Protein AF-I0KZH2-F1 (afdb_monomer)

Nearest PDB structures (foldseek):
  3v4p-assembly2_C  TM=6.572E-01  e=8.250E-03  Homo sapiens
  7usl-assembly1_A  TM=5.899E-01  e=1.025E-02  Homo sapiens
  3v4v-assembly1_A  TM=6.086E-01  e=1.205E-02  Homo sapiens
  3v4v-assembly2_C  TM=5.939E-01  e=1.497E-02  Homo sapiens
  7usm-assembly1_A  TM=5.655E-01  e=3.197E-02  Homo sapiens

Solvent-accessible surface area (backbone atoms only — not comparable to full-atom values): 8559 Å² total; per-residue (Å²): 89,82,43,81,68,86,76,52,22,32,30,36,41,44,52,53,94,79,77,41,77,73,46,72,34,36,72,55,65,88,43,71,63,73,53,29,66,68,25,64,39,67,33,30,48,82,50,79,85,48,61,22,52,34,36,45,32,47,70,81,75,39,24,33,34,30,43,32,37,46,54,77,88,77,37,49,43,83,54,78,59,20,72,56,84,64,81,51,47,50,79,42,30,58,31,16,43,28,41,25,32,80,84,74,79,68,30,15,22,32,41,34,45,32,54,66,87,77,46,25,30,30,38,35,37,20,54,51,44,57,41,80,72,47,73,80,42,72,54,64,92,45,64,67,70,88,48,71,44,68,50,82,60,65,80,120

Radius of gyration: 15.57 Å; Cα contacts (8 Å, |Δi|>4): 355; chains: 1; bounding box: 41×40×39 Å

Secondary structure (DSSP, 8-state):
-EEE-SSS-EEEEEEETTTEEEEEEEE-SS--SGGGTT-EEEE-SSSSS--EEEEEEE-SSS-EEEEEEEE-SS-EEE-PPEEP-S---GGGTTT-EEEE-SSSSSS-EEEEEEE-SSS-EEEEEEETTTEEEEEEEE-SS--SGGGTT-------

Organism: NCBI:txid1150864

pLDDT: mean 94.47, std 6.41, range [55.94, 98.69]

InterPro domains:
  IPR013517 FG-GAP repeat [PF13517] (44-111)
  IPR028994 Integrin alpha, N-terminal [SSF69318] (25-140)

Structure (mmCIF, N/CA/C/O backbone):
data_AF-I0KZH2-F1
#
_entry.id   AF-I0KZH2-F1
#
loop_
_atom_site.group_PDB
_atom_site.id
_atom_site.type_symbol
_atom_site.label_atom_id
_atom_site.label_alt_id
_atom_site.label_comp_id
_atom_site.label_asym_id
_atom_site.label_entity_id
_atom_site.label_seq_id
_atom_site.pdbx_PDB_ins_code
_atom_site.Cartn_x
_atom_site.Cartn_y
_atom_site.Cartn_z
_atom_site.occupancy
_atom_site.B_iso_or_equiv
_atom_site.auth_seq_id
_atom_site.auth_comp_id
_atom_site.auth_asym_id
_atom_site.auth_atom_id
_atom_site.pdbx_PDB_model_num
ATOM 1 N N . MET A 1 1 ? -13.877 2.440 2.031 1.00 92.12 1 MET A N 1
ATOM 2 C CA . MET A 1 1 ? -13.574 3.393 0.936 1.00 92.12 1 MET A CA 1
ATOM 3 C C . MET A 1 1 ? -12.761 4.553 1.493 1.00 92.12 1 MET A C 1
ATOM 5 O O . MET A 1 1 ? -13.073 4.989 2.595 1.00 92.12 1 MET A O 1
ATOM 9 N N . ALA A 1 2 ? -11.758 5.047 0.759 1.00 96.19 2 ALA A N 1
ATOM 10 C CA . ALA A 1 2 ? -11.127 6.347 1.017 1.00 96.19 2 ALA A CA 1
ATOM 11 C C . ALA A 1 2 ? -11.873 7.443 0.242 1.00 96.19 2 ALA A C 1
ATOM 13 O O . ALA A 1 2 ? -12.187 7.247 -0.929 1.00 96.19 2 ALA A O 1
ATOM 14 N N . TYR A 1 3 ? -12.182 8.561 0.892 1.00 96.56 3 TYR A N 1
ATOM 15 C CA . TYR A 1 3 ? -12.985 9.645 0.328 1.00 96.56 3 TYR A CA 1
ATOM 16 C C . TYR A 1 3 ? -12.301 10.993 0.563 1.00 96.56 3 TYR A C 1
ATOM 18 O O . TYR A 1 3 ? -11.996 11.320 1.711 1.00 96.56 3 TYR A O 1
ATOM 26 N N . ASP A 1 4 ? -12.081 11.762 -0.504 1.00 96.38 4 ASP A N 1
ATOM 27 C CA . ASP A 1 4 ? -11.566 13.134 -0.435 1.00 96.38 4 ASP A CA 1
ATOM 28 C C . ASP A 1 4 ? -12.628 14.066 0.164 1.00 96.38 4 ASP A C 1
ATOM 30 O O . ASP A 1 4 ? -13.757 14.143 -0.320 1.00 96.38 4 ASP A O 1
ATOM 34 N N . LEU A 1 5 ? -12.272 14.769 1.238 1.00 96.75 5 LEU A N 1
ATOM 35 C CA . LEU A 1 5 ? -13.181 15.647 1.973 1.00 96.75 5 LEU A CA 1
ATOM 36 C C . LEU A 1 5 ? -13.254 17.070 1.392 1.00 96.75 5 LEU A C 1
ATOM 38 O O . LEU A 1 5 ? -13.974 17.907 1.935 1.00 96.75 5 LEU A O 1
ATOM 42 N N . GLY A 1 6 ? -12.529 17.360 0.307 1.00 95.75 6 GLY A N 1
ATOM 43 C CA . GLY A 1 6 ? -12.546 18.647 -0.396 1.00 95.75 6 GLY A CA 1
ATOM 44 C C . GLY A 1 6 ? -11.809 19.775 0.330 1.00 95.75 6 GLY A C 1
ATOM 45 O O . GLY A 1 6 ? -11.860 20.926 -0.091 1.00 95.75 6 GLY A O 1
ATOM 46 N N . ASN A 1 7 ? -11.123 19.460 1.427 1.00 95.44 7 ASN A N 1
ATOM 47 C CA . ASN A 1 7 ? -10.383 20.407 2.265 1.00 95.44 7 ASN A CA 1
ATOM 48 C C . ASN A 1 7 ? -8.895 20.031 2.396 1.00 95.44 7 ASN A C 1
ATOM 50 O O . ASN A 1 7 ? -8.240 20.422 3.360 1.00 95.44 7 ASN A O 1
ATOM 54 N N . GLY A 1 8 ? -8.375 19.239 1.450 1.00 95.44 8 GLY A N 1
ATOM 55 C CA . GLY A 1 8 ? -7.000 18.734 1.481 1.00 95.44 8 GLY A CA 1
ATOM 56 C C . GLY A 1 8 ? -6.775 17.602 2.486 1.00 95.44 8 GLY A C 1
ATOM 57 O O . GLY A 1 8 ? -5.634 17.342 2.854 1.00 95.44 8 GLY A O 1
ATOM 58 N N . THR A 1 9 ? -7.843 16.951 2.949 1.00 97.50 9 THR A N 1
ATOM 59 C CA . THR A 1 9 ? -7.796 15.752 3.798 1.00 97.50 9 THR A CA 1
ATOM 60 C C . THR A 1 9 ? -8.689 14.667 3.205 1.00 97.50 9 THR A C 1
ATOM 62 O O . THR A 1 9 ? -9.535 14.939 2.350 1.00 97.50 9 THR A O 1
ATOM 65 N N . PHE A 1 10 ? -8.555 13.438 3.691 1.00 98.00 10 PHE A N 1
ATOM 66 C CA . PHE A 1 10 ? -9.441 12.343 3.326 1.00 98.00 10 PHE A CA 1
ATOM 67 C C . PHE A 1 10 ? -9.991 11.621 4.556 1.00 98.00 10 PHE A C 1
ATOM 69 O O . PHE A 1 10 ? -9.479 11.744 5.671 1.00 98.00 10 PHE A O 1
ATOM 76 N N . GLY A 1 11 ? -11.046 10.834 4.352 1.00 98.12 11 GLY A N 1
ATOM 77 C CA . GLY A 1 11 ? -11.601 9.951 5.370 1.00 98.12 11 GLY A CA 1
ATOM 78 C C . GLY A 1 11 ? -11.780 8.518 4.889 1.00 98.12 11 GLY A C 1
ATOM 79 O O . GLY A 1 11 ? -12.073 8.280 3.718 1.00 98.12 11 GLY A O 1
ATOM 80 N N . PHE A 1 12 ? -11.664 7.560 5.810 1.00 98.19 12 PHE A N 1
ATOM 81 C CA . PHE A 1 12 ? -12.091 6.185 5.551 1.00 98.19 12 PHE A CA 1
ATOM 82 C C . PHE A 1 12 ? -13.537 5.991 5.994 1.00 98.19 12 PHE A C 1
ATOM 84 O O . PHE A 1 12 ? -13.839 6.053 7.185 1.00 98.19 12 PHE A O 1
ATOM 91 N N . TYR A 1 13 ? -14.418 5.726 5.034 1.00 96.62 13 TYR A N 1
ATOM 92 C CA . TYR A 1 13 ? -15.810 5.354 5.276 1.00 96.62 13 TYR A CA 1
ATOM 93 C C . TYR A 1 13 ? -15.962 3.841 5.185 1.00 96.62 13 TYR A C 1
ATOM 95 O O . TYR A 1 13 ? -15.498 3.215 4.220 1.00 96.62 13 TYR A O 1
ATOM 103 N N . VAL A 1 14 ? -16.610 3.263 6.192 1.00 96.31 14 VAL A N 1
ATOM 104 C CA . VAL A 1 14 ? -16.793 1.817 6.332 1.00 96.31 14 VAL A CA 1
ATOM 105 C C . VAL A 1 14 ? -18.273 1.480 6.242 1.00 96.31 14 VAL A C 1
ATOM 107 O O . VAL A 1 14 ? -19.129 2.221 6.724 1.00 96.31 14 VAL A O 1
ATOM 110 N N . PHE A 1 15 ? -18.567 0.358 5.591 1.00 93.62 15 PHE A N 1
ATOM 111 C CA . PHE A 1 15 ? -19.921 -0.132 5.385 1.00 93.62 15 PHE A CA 1
ATOM 112 C C . PHE A 1 15 ? -19.995 -1.581 5.850 1.00 93.62 15 PHE A C 1
ATOM 114 O O . PHE A 1 15 ? -19.176 -2.403 5.444 1.00 93.62 15 PHE A O 1
ATOM 121 N N . ASN A 1 16 ? -20.973 -1.902 6.690 1.00 90.31 16 ASN A N 1
ATOM 122 C CA . ASN A 1 16 ? -21.219 -3.270 7.110 1.00 90.31 16 ASN A CA 1
ATOM 123 C C . ASN A 1 16 ? -21.954 -4.017 5.998 1.00 90.31 16 ASN A C 1
ATOM 125 O O . ASN A 1 16 ? -22.998 -3.555 5.528 1.00 90.31 16 ASN A O 1
ATOM 129 N N . GLN A 1 17 ? -21.400 -5.155 5.574 1.00 87.12 17 GLN A N 1
ATOM 130 C CA . GLN A 1 17 ? -21.945 -5.997 4.498 1.00 87.12 17 GLN A CA 1
ATOM 131 C C . GLN A 1 17 ? -22.238 -5.230 3.191 1.00 87.12 17 GLN A C 1
ATOM 133 O O . GLN A 1 17 ? -23.050 -5.664 2.384 1.00 87.12 17 GLN A O 1
ATOM 138 N N . GLY A 1 18 ? -21.632 -4.052 2.999 1.00 83.12 18 GLY A N 1
ATOM 139 C CA . GLY A 1 18 ? -21.932 -3.154 1.879 1.00 83.12 18 GLY A CA 1
ATOM 140 C C . GLY A 1 18 ? -23.323 -2.499 1.904 1.00 83.12 18 GLY A C 1
ATOM 141 O O . GLY A 1 18 ? -23.665 -1.808 0.950 1.00 83.12 18 GLY A O 1
ATOM 142 N N . LEU A 1 19 ? -24.119 -2.682 2.963 1.00 89.06 19 LEU A N 1
ATOM 143 C CA . LEU A 1 19 ? -25.521 -2.243 3.019 1.00 89.06 19 LEU A CA 1
ATOM 144 C C . LEU A 1 19 ? -25.753 -1.061 3.960 1.00 89.06 19 LEU A C 1
ATOM 146 O O . LEU A 1 19 ? -26.609 -0.220 3.695 1.00 89.06 19 LEU A O 1
ATOM 150 N N . THR A 1 20 ? -25.008 -0.981 5.063 1.00 92.81 20 THR A N 1
ATOM 151 C CA . THR A 1 20 ? -25.186 0.079 6.062 1.00 92.81 20 THR A CA 1
ATOM 152 C C . THR A 1 20 ? -23.875 0.787 6.331 1.00 92.81 20 THR A C 1
ATOM 154 O O . THR A 1 20 ? -22.841 0.155 6.523 1.00 92.81 20 THR A O 1
ATOM 157 N N . SER A 1 21 ? -23.895 2.120 6.344 1.00 93.50 21 SER A N 1
ATOM 158 C CA . SER A 1 21 ? -22.711 2.880 6.734 1.00 93.50 21 SER A CA 1
ATOM 159 C C . SER A 1 21 ? -22.465 2.718 8.234 1.00 93.50 21 SER A C 1
ATOM 161 O O . SER A 1 21 ? -23.356 2.969 9.041 1.00 93.50 21 SER A O 1
ATOM 163 N N . LEU A 1 22 ? -21.240 2.338 8.599 1.00 94.62 22 LEU A N 1
ATOM 164 C CA . LEU A 1 22 ? -20.719 2.399 9.970 1.00 94.62 22 LEU A CA 1
ATOM 165 C C . LEU A 1 22 ? -20.048 3.750 10.261 1.00 94.62 22 LEU A C 1
ATOM 167 O O . LEU A 1 22 ? -19.397 3.920 11.290 1.00 94.62 22 LEU A O 1
ATOM 171 N N . GLY A 1 23 ? -20.194 4.707 9.344 1.00 95.25 23 GLY A N 1
ATOM 172 C CA . GLY A 1 23 ? -19.616 6.034 9.439 1.00 95.25 23 GLY A CA 1
ATOM 173 C C . GLY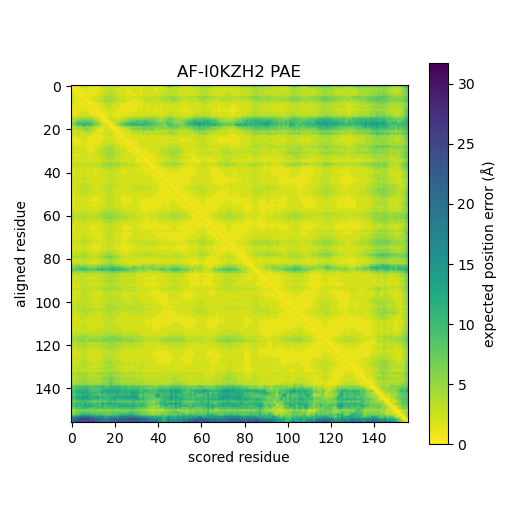 A 1 23 ? -18.156 6.099 9.003 1.00 95.25 23 GLY A C 1
ATOM 174 O O . GLY A 1 23 ? -17.631 5.244 8.281 1.00 95.25 23 GLY A O 1
ATOM 175 N N . ARG A 1 24 ? -17.515 7.191 9.420 1.00 97.31 24 ARG A N 1
ATOM 176 C CA . ARG A 1 24 ? -16.121 7.501 9.117 1.00 97.31 24 ARG A CA 1
ATOM 177 C C . ARG A 1 24 ? -15.233 7.032 10.262 1.00 97.31 24 ARG A C 1
ATOM 179 O O . ARG A 1 24 ? -15.357 7.523 11.377 1.00 97.31 24 ARG A O 1
ATOM 186 N N . TRP A 1 25 ? -14.332 6.106 9.965 1.00 98.19 25 TRP A N 1
ATOM 187 C CA . TRP A 1 25 ? -13.449 5.466 10.943 1.00 98.19 25 TRP A CA 1
ATOM 188 C C . TRP A 1 25 ? -12.087 6.148 11.069 1.00 98.19 25 TRP A C 1
ATOM 190 O O . TRP A 1 25 ? -11.338 5.851 11.994 1.00 98.19 25 TRP A O 1
ATOM 200 N N . TYR A 1 26 ? -11.766 7.064 10.153 1.00 98.50 26 TYR A N 1
ATOM 201 C CA . TYR A 1 26 ? -10.540 7.859 10.171 1.00 98.50 26 TYR A CA 1
ATOM 202 C C . TYR A 1 26 ? -10.728 9.161 9.397 1.00 98.50 26 TYR A C 1
ATOM 204 O O . TYR A 1 26 ? -11.471 9.195 8.415 1.00 98.50 26 TYR A O 1
ATOM 212 N N . THR A 1 27 ? -10.041 10.215 9.830 1.00 98.25 27 THR A N 1
ATOM 213 C CA . THR A 1 27 ? -9.853 11.470 9.087 1.00 98.25 27 THR A CA 1
ATOM 214 C C . THR A 1 27 ? -8.366 11.789 9.110 1.00 98.25 27 THR A C 1
ATOM 216 O O . THR A 1 27 ? -7.758 11.754 10.180 1.00 98.25 27 THR A O 1
ATOM 219 N N . SER A 1 28 ? -7.774 12.055 7.952 1.00 97.94 28 SER A N 1
ATOM 220 C CA . SER A 1 28 ? -6.356 12.387 7.862 1.00 97.94 28 SER A CA 1
ATOM 221 C C . SER A 1 28 ? -6.076 13.820 8.317 1.00 97.94 28 SER A C 1
ATOM 223 O O . SER A 1 28 ? -6.967 14.669 8.357 1.00 97.94 28 SER A O 1
ATOM 225 N N . GLY A 1 29 ? -4.800 14.109 8.584 1.00 97.00 29 GLY A N 1
ATOM 226 C CA . GLY A 1 29 ? -4.284 15.472 8.432 1.00 97.00 29 GLY A CA 1
ATOM 227 C C . GLY A 1 29 ? -4.218 15.879 6.949 1.00 97.00 29 GLY A C 1
ATOM 228 O O . GLY A 1 29 ? -4.840 15.221 6.107 1.00 97.00 29 GLY A O 1
ATOM 229 N N . PRO A 1 30 ? -3.453 16.928 6.601 1.00 96.94 30 PRO A N 1
ATOM 230 C CA . PRO A 1 30 ? -3.212 17.299 5.209 1.00 96.94 30 PRO A CA 1
ATOM 231 C C . PRO A 1 30 ? -2.673 16.110 4.405 1.00 96.94 30 PRO A C 1
ATOM 233 O O . PRO A 1 30 ? -1.601 15.588 4.709 1.00 96.94 30 PRO A O 1
ATOM 236 N N . TYR A 1 31 ? -3.447 15.647 3.426 1.00 96.44 31 TYR A N 1
ATOM 237 C CA . TYR A 1 31 ? -3.129 14.486 2.605 1.00 96.44 31 TYR A CA 1
ATOM 238 C C . TYR A 1 31 ? -4.012 14.462 1.352 1.00 96.44 31 TYR A C 1
ATOM 240 O O . TYR A 1 31 ? -5.240 14.428 1.457 1.00 96.44 31 TYR A O 1
ATOM 248 N N . SER A 1 32 ? -3.395 14.443 0.168 1.00 94.69 32 SER A N 1
ATOM 249 C CA . SER A 1 32 ? -4.110 14.313 -1.107 1.00 94.69 32 SER A CA 1
ATOM 250 C C . SER A 1 32 ? -4.183 12.850 -1.533 1.00 94.69 32 SER A C 1
ATOM 252 O O . SER A 1 32 ? -3.174 12.152 -1.521 1.00 94.69 32 SER A O 1
ATOM 254 N N . LEU A 1 33 ? -5.361 12.384 -1.955 1.00 96.25 33 LEU A N 1
ATOM 255 C CA . LEU A 1 33 ? -5.511 11.040 -2.531 1.00 96.25 33 LEU A CA 1
ATOM 256 C C . LEU A 1 33 ? -5.055 10.959 -3.997 1.00 96.25 33 LEU A C 1
ATOM 258 O O . LEU A 1 33 ? -4.928 9.858 -4.527 1.00 96.25 33 LEU A O 1
ATOM 262 N N . GLY A 1 34 ? -4.787 12.093 -4.655 1.00 96.06 34 GLY A N 1
ATOM 263 C CA . GLY A 1 34 ? -4.350 12.130 -6.056 1.00 96.06 34 GLY A CA 1
ATOM 264 C C . GLY A 1 34 ? -3.138 11.230 -6.339 1.00 96.06 34 GLY A C 1
ATOM 265 O O . GLY A 1 34 ? -3.240 10.364 -7.207 1.00 96.06 34 GLY A O 1
ATOM 266 N N . PRO A 1 35 ? -2.035 11.341 -5.572 1.00 97.00 35 PRO A N 1
ATOM 267 C CA . PRO A 1 35 ? -0.856 10.487 -5.745 1.00 97.00 35 PRO A CA 1
ATOM 268 C C . PRO A 1 35 ? -1.052 9.023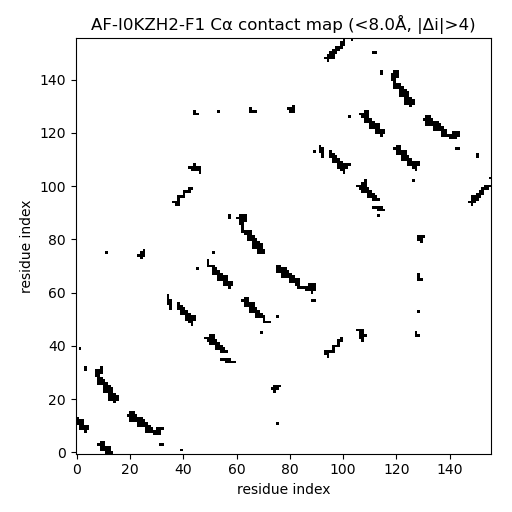 -5.322 1.00 97.00 35 PRO A C 1
ATOM 270 O O . PRO A 1 35 ? -0.161 8.202 -5.517 1.00 97.00 35 PRO A O 1
ATOM 273 N N . VAL A 1 36 ? -2.204 8.652 -4.760 1.00 97.25 36 VAL A N 1
ATOM 274 C CA . VAL A 1 36 ? -2.542 7.248 -4.477 1.00 97.25 36 VAL A CA 1
ATOM 275 C C . VAL A 1 36 ? -3.250 6.594 -5.667 1.00 97.25 36 VAL A C 1
ATOM 277 O O . VAL A 1 36 ? -3.027 5.412 -5.923 1.00 97.25 36 VAL A O 1
ATOM 280 N N . ALA A 1 37 ? -4.059 7.341 -6.427 1.00 93.50 37 ALA A N 1
ATOM 281 C CA . ALA A 1 37 ? -4.890 6.811 -7.516 1.00 93.50 37 ALA A CA 1
ATOM 282 C C . ALA A 1 37 ? -5.739 5.595 -7.065 1.00 93.50 37 ALA A C 1
ATOM 284 O O . ALA A 1 37 ? -6.365 5.646 -6.003 1.00 93.50 37 ALA A O 1
ATOM 285 N N . GLY A 1 38 ? -5.788 4.502 -7.836 1.00 92.69 38 GLY A N 1
ATOM 286 C CA . GLY A 1 38 ? -6.517 3.277 -7.489 1.00 92.69 38 GLY A CA 1
ATOM 287 C C . GLY A 1 38 ? -5.781 2.338 -6.525 1.00 92.69 38 GLY A C 1
ATOM 288 O O . GLY A 1 38 ? -6.227 1.212 -6.319 1.00 92.69 38 GLY A O 1
ATOM 289 N N . ARG A 1 39 ? -4.666 2.760 -5.915 1.00 96.81 39 ARG A N 1
ATOM 290 C CA . ARG A 1 39 ? -3.758 1.890 -5.142 1.00 96.81 39 ARG A CA 1
ATOM 291 C C . ARG A 1 39 ? -4.111 1.804 -3.650 1.00 96.81 39 ARG A C 1
ATOM 293 O O . ARG A 1 39 ? -3.261 2.004 -2.780 1.00 96.81 39 ARG A O 1
ATOM 300 N N . LEU A 1 40 ? -5.377 1.501 -3.358 1.00 97.12 40 LEU A N 1
ATOM 301 C CA . LEU A 1 40 ? -5.895 1.207 -2.015 1.00 97.12 40 LEU A CA 1
ATOM 302 C C . LEU A 1 40 ? -6.199 -0.289 -1.895 1.00 97.12 40 LEU A C 1
ATOM 304 O O . LEU A 1 40 ? -6.983 -0.827 -2.673 1.00 97.12 40 LEU A O 1
ATOM 308 N N . VAL A 1 41 ? -5.662 -0.930 -0.860 1.00 97.44 41 VAL A N 1
ATOM 309 C CA . VAL A 1 41 ? -5.977 -2.320 -0.501 1.00 97.44 41 VAL A CA 1
ATOM 310 C C . VAL A 1 41 ? -6.446 -2.422 0.945 1.00 97.44 41 VAL A C 1
ATOM 312 O O . VAL A 1 41 ? -6.170 -1.546 1.766 1.00 97.44 41 VAL A O 1
ATOM 315 N N . VAL A 1 42 ? -7.187 -3.486 1.251 1.00 96.75 42 VAL A N 1
ATOM 316 C CA . VAL A 1 42 ? -7.709 -3.780 2.590 1.00 96.75 42 VAL A CA 1
ATOM 317 C C . VAL A 1 42 ? -7.545 -5.275 2.851 1.00 96.75 42 VAL A C 1
ATOM 319 O O . VAL A 1 42 ? -8.059 -6.075 2.072 1.00 96.75 42 VAL A O 1
ATOM 322 N N . ALA A 1 43 ? -6.838 -5.646 3.917 1.00 97.00 43 ALA A N 1
ATOM 323 C CA . ALA A 1 43 ? -6.614 -7.037 4.327 1.00 97.00 43 ALA A CA 1
ATOM 324 C C . ALA A 1 43 ? -6.215 -7.106 5.812 1.00 97.00 43 ALA A C 1
ATOM 326 O O . ALA A 1 43 ? -5.988 -6.062 6.411 1.00 97.00 43 ALA A O 1
ATOM 327 N N . ASP A 1 44 ? -6.172 -8.294 6.419 1.00 97.44 44 ASP A N 1
ATOM 328 C CA . ASP A 1 44 ? -5.719 -8.475 7.810 1.00 97.44 44 ASP A CA 1
ATOM 329 C C . ASP A 1 44 ? -4.194 -8.572 7.861 1.00 97.44 44 ASP A C 1
ATOM 331 O O . ASP A 1 44 ? -3.600 -9.644 7.793 1.00 97.44 44 ASP A O 1
ATOM 335 N N . PHE A 1 45 ? -3.546 -7.420 7.913 1.00 97.88 45 PHE A N 1
ATOM 336 C CA . PHE A 1 45 ? -2.095 -7.301 7.900 1.00 97.88 45 PHE A CA 1
ATOM 337 C C . PHE A 1 45 ? -1.486 -7.463 9.302 1.00 97.88 45 PHE A C 1
ATOM 339 O O . PHE A 1 45 ? -0.261 -7.507 9.439 1.00 97.88 45 PHE A O 1
ATOM 346 N N . THR A 1 46 ? -2.303 -7.482 10.361 1.00 97.56 46 THR A N 1
ATOM 347 C CA . THR A 1 46 ? -1.831 -7.699 11.738 1.00 97.56 46 THR A CA 1
ATOM 348 C C . THR A 1 46 ? -2.002 -9.142 12.212 1.00 97.56 46 THR A C 1
ATOM 350 O O . THR A 1 46 ? -1.279 -9.554 13.126 1.00 97.56 46 THR A O 1
ATOM 353 N N . GLY A 1 47 ? -2.867 -9.917 11.555 1.00 97.00 47 GLY A N 1
ATOM 354 C CA . GLY A 1 47 ? -3.239 -11.285 11.919 1.00 97.00 47 GLY A CA 1
ATOM 355 C C . GLY A 1 47 ? -4.239 -11.341 13.072 1.00 97.00 47 GLY A C 1
ATOM 356 O O . GLY A 1 47 ? -4.306 -12.345 13.782 1.00 97.00 47 GLY A O 1
ATOM 357 N N . ASP A 1 48 ? -4.957 -10.245 13.335 1.00 97.56 48 ASP A N 1
ATOM 358 C CA . ASP A 1 48 ? -5.865 -10.117 14.480 1.00 97.56 48 ASP A CA 1
ATOM 359 C C . ASP A 1 48 ? -7.344 -10.375 14.128 1.00 97.56 48 ASP A C 1
ATOM 361 O O . ASP A 1 48 ? -8.239 -10.207 14.971 1.00 97.56 48 ASP A O 1
ATOM 365 N N . GLY A 1 49 ? -7.596 -10.791 12.885 1.00 96.25 49 GLY A N 1
ATOM 366 C CA . GLY A 1 49 ? -8.906 -11.069 12.314 1.00 96.25 49 GLY A CA 1
ATOM 367 C C . GLY A 1 49 ? -9.634 -9.836 11.779 1.00 96.25 49 GLY A C 1
ATOM 368 O O . GLY A 1 49 ? -10.794 -9.958 11.371 1.00 96.25 49 GLY A O 1
ATOM 369 N N . LYS A 1 50 ? -9.023 -8.644 11.787 1.00 95.94 50 LYS A N 1
ATOM 370 C CA . LYS A 1 50 ? -9.649 -7.407 11.301 1.00 95.94 50 LYS A CA 1
ATOM 371 C C . LYS A 1 50 ? -8.909 -6.882 10.086 1.00 95.94 50 LYS A C 1
ATOM 373 O O . LYS A 1 50 ? -7.718 -6.633 10.114 1.00 95.94 50 LYS A O 1
ATOM 378 N N . ALA A 1 51 ? -9.652 -6.614 9.019 1.00 95.31 51 ALA A N 1
ATOM 379 C CA . ALA A 1 51 ? -9.051 -6.020 7.839 1.00 95.31 51 ALA A CA 1
ATOM 380 C C . ALA A 1 51 ? -8.719 -4.534 8.063 1.00 95.31 51 ALA A C 1
ATOM 382 O O . ALA A 1 51 ? -9.535 -3.767 8.591 1.00 95.31 51 ALA A O 1
ATOM 383 N N . GLU A 1 52 ? -7.541 -4.113 7.613 1.00 97.88 52 GLU A N 1
ATOM 384 C CA . GLU A 1 52 ? -7.047 -2.747 7.723 1.00 97.88 52 GLU A CA 1
ATOM 385 C C . GLU A 1 52 ? -6.641 -2.177 6.363 1.00 97.88 52 GLU A C 1
ATOM 387 O O . GLU A 1 52 ? -6.211 -2.920 5.480 1.00 97.88 52 GLU A O 1
ATOM 392 N N . PRO A 1 53 ? -6.773 -0.856 6.155 1.00 98.25 53 PRO A N 1
ATOM 393 C CA . PRO A 1 53 ? -6.400 -0.245 4.893 1.00 98.25 53 PRO A CA 1
ATOM 394 C C . PRO A 1 53 ? -4.886 -0.039 4.771 1.00 98.25 53 PRO A C 1
ATOM 396 O O . PRO A 1 53 ? -4.185 0.242 5.749 1.00 98.25 53 PRO A O 1
ATOM 399 N N . ALA A 1 54 ? -4.405 -0.092 3.532 1.00 98.44 54 ALA A N 1
ATOM 400 C CA . ALA A 1 54 ? -3.095 0.399 3.131 1.00 98.44 54 ALA A CA 1
ATOM 401 C C . ALA A 1 54 ? -3.192 1.177 1.809 1.00 98.44 54 ALA A C 1
ATOM 403 O O . ALA A 1 54 ? -3.975 0.810 0.930 1.00 98.44 54 ALA A O 1
ATOM 404 N N . LEU A 1 55 ? -2.402 2.244 1.669 1.00 98.38 55 LEU A N 1
ATOM 405 C CA . LEU A 1 55 ? -2.320 3.064 0.452 1.00 98.38 55 LEU A CA 1
ATOM 406 C C . LEU A 1 55 ? -0.889 3.047 -0.078 1.00 98.38 55 LEU A C 1
ATOM 408 O O . LEU A 1 55 ? 0.026 3.306 0.699 1.00 98.38 55 LEU A O 1
ATOM 412 N N . ALA A 1 56 ? -0.695 2.815 -1.376 1.00 98.44 56 ALA A N 1
ATOM 413 C CA . ALA A 1 56 ? 0.589 3.082 -2.025 1.00 98.44 56 ALA A CA 1
ATOM 414 C C . ALA A 1 56 ? 0.578 4.496 -2.622 1.00 98.44 56 ALA A C 1
ATOM 416 O O . ALA A 1 56 ? -0.187 4.783 -3.546 1.00 98.44 56 ALA A O 1
ATOM 417 N N . HIS A 1 57 ? 1.403 5.372 -2.060 1.00 98.19 57 HIS A N 1
ATOM 418 C CA . HIS A 1 57 ? 1.539 6.774 -2.430 1.00 98.19 57 HIS A CA 1
ATOM 419 C C . HIS A 1 57 ? 2.768 6.973 -3.315 1.00 98.19 57 HIS A C 1
ATOM 421 O O . HIS A 1 57 ? 3.839 6.442 -3.024 1.00 98.19 57 HIS A O 1
ATOM 427 N N . ASP A 1 58 ? 2.588 7.719 -4.399 1.00 98.00 58 ASP A N 1
ATOM 428 C CA . ASP A 1 58 ? 3.661 8.157 -5.286 1.00 98.00 58 ASP A CA 1
ATOM 429 C C . ASP A 1 58 ? 4.279 9.444 -4.735 1.00 98.00 58 ASP A C 1
ATOM 431 O O . ASP A 1 58 ? 3.598 10.467 -4.630 1.00 98.00 58 ASP A O 1
ATOM 435 N N . ASP A 1 59 ? 5.556 9.387 -4.362 1.00 97.06 59 ASP A N 1
ATOM 436 C CA . ASP A 1 59 ? 6.252 10.512 -3.730 1.00 97.06 59 ASP A CA 1
ATOM 437 C C . ASP A 1 59 ? 6.752 11.548 -4.761 1.00 97.06 59 ASP A C 1
ATOM 439 O O . ASP A 1 59 ? 7.255 12.611 -4.394 1.00 97.06 59 ASP A O 1
ATOM 443 N N . GLY A 1 60 ? 6.537 11.294 -6.059 1.00 95.69 60 GLY A N 1
ATOM 444 C CA . GLY A 1 60 ? 6.762 12.247 -7.149 1.00 95.69 60 GLY A CA 1
ATOM 445 C C . GLY A 1 60 ? 8.199 12.310 -7.671 1.00 95.69 60 GLY A C 1
ATOM 446 O O . GLY A 1 60 ? 8.483 13.074 -8.593 1.00 95.69 60 GLY A O 1
ATOM 447 N N . ASP A 1 61 ? 9.104 11.504 -7.120 1.00 95.50 61 ASP A N 1
ATOM 448 C CA . ASP A 1 61 ? 10.521 11.414 -7.495 1.00 95.50 61 ASP A CA 1
ATOM 449 C C . ASP A 1 61 ? 10.932 9.982 -7.887 1.00 95.50 61 ASP A C 1
ATOM 451 O O . ASP A 1 61 ? 12.085 9.574 -7.733 1.00 95.50 61 ASP A O 1
ATOM 455 N N . ALA A 1 62 ? 9.968 9.220 -8.418 1.00 95.12 62 ALA A N 1
ATOM 456 C CA . ALA A 1 62 ? 10.084 7.791 -8.701 1.00 95.12 62 ALA A CA 1
ATOM 457 C C . ALA A 1 62 ? 10.391 6.939 -7.456 1.00 95.12 62 ALA A C 1
ATOM 459 O O . ALA A 1 62 ? 10.899 5.823 -7.594 1.00 95.12 62 ALA A O 1
ATOM 460 N N . SER A 1 63 ? 10.077 7.444 -6.260 1.00 96.69 63 SER A N 1
ATOM 461 C CA . SER A 1 63 ? 9.968 6.672 -5.025 1.00 96.69 63 SER A CA 1
ATOM 462 C C . SER A 1 63 ? 8.509 6.566 -4.568 1.00 96.69 63 SER A C 1
ATOM 464 O O . SER A 1 63 ? 7.589 7.114 -5.184 1.00 96.69 63 SER A O 1
ATOM 466 N N . MET A 1 64 ? 8.283 5.769 -3.529 1.00 98.19 64 MET A N 1
ATOM 467 C CA . MET A 1 64 ? 6.947 5.473 -3.037 1.00 98.19 64 MET A CA 1
ATOM 468 C C . MET A 1 64 ? 6.945 5.230 -1.539 1.00 98.19 64 MET A C 1
ATOM 470 O O . MET A 1 64 ? 7.913 4.713 -0.970 1.00 98.19 64 MET A O 1
ATOM 474 N N . THR A 1 65 ? 5.791 5.491 -0.937 1.00 98.56 65 THR A N 1
ATOM 475 C CA . THR A 1 65 ? 5.518 5.170 0.457 1.00 98.56 65 THR A CA 1
ATOM 476 C C . THR A 1 65 ? 4.254 4.319 0.549 1.00 98.56 65 THR A C 1
ATOM 478 O O . THR A 1 65 ? 3.210 4.665 -0.007 1.00 98.56 65 THR A O 1
ATOM 481 N N . ILE A 1 66 ? 4.314 3.196 1.272 1.00 98.69 66 ILE A N 1
ATOM 482 C CA . ILE A 1 66 ? 3.116 2.450 1.670 1.00 98.69 66 ILE A CA 1
ATOM 483 C C . ILE A 1 66 ? 2.695 2.937 3.042 1.00 98.69 66 ILE A C 1
ATOM 485 O O . ILE A 1 66 ? 3.372 2.731 4.048 1.00 98.69 66 ILE A O 1
ATOM 489 N N . HIS A 1 67 ? 1.525 3.545 3.078 1.00 98.56 67 HIS A N 1
ATOM 490 C CA . HIS A 1 67 ? 0.908 4.000 4.299 1.00 98.56 67 HIS A CA 1
ATOM 491 C C . HIS A 1 67 ? 0.003 2.931 4.891 1.00 98.56 67 HIS A C 1
ATOM 493 O O . HIS A 1 67 ? -0.825 2.364 4.173 1.00 98.56 67 HIS A O 1
ATOM 499 N N . ARG A 1 68 ? 0.110 2.692 6.199 1.00 98.06 68 ARG A N 1
ATOM 500 C CA . ARG A 1 68 ? -0.620 1.617 6.887 1.00 98.06 68 ARG A CA 1
ATOM 501 C C . ARG A 1 68 ? -1.479 2.139 8.022 1.00 98.06 68 ARG A C 1
ATOM 503 O O . ARG A 1 68 ? -1.138 3.101 8.709 1.00 98.06 68 ARG A O 1
ATOM 510 N N . TRP A 1 69 ? -2.569 1.430 8.280 1.00 98.50 69 TRP A N 1
ATOM 511 C CA . TRP A 1 69 ? -3.399 1.633 9.458 1.00 98.50 69 TRP A CA 1
ATOM 512 C C . TRP A 1 69 ? -3.627 0.315 10.192 1.00 98.50 69 TRP A C 1
ATOM 514 O O . TRP A 1 69 ? -3.512 -0.758 9.605 1.00 98.50 69 TRP A O 1
ATOM 524 N N . THR A 1 70 ? -3.978 0.414 11.471 1.00 98.31 70 THR A N 1
ATOM 525 C CA . THR A 1 70 ? -4.536 -0.684 12.267 1.00 98.31 70 THR A CA 1
ATOM 526 C C . THR A 1 70 ? -6.030 -0.471 12.493 1.00 98.31 70 THR A C 1
ATOM 528 O O . THR A 1 70 ? -6.505 0.668 12.487 1.00 98.31 70 THR A O 1
ATOM 531 N N . SER A 1 71 ? -6.778 -1.555 12.703 1.00 97.94 71 SER A N 1
ATOM 532 C CA . SER A 1 71 ? -8.219 -1.534 12.950 1.00 97.94 71 SER A CA 1
ATOM 533 C C . SER A 1 71 ? -8.518 -1.936 14.384 1.00 97.94 71 SER A C 1
ATOM 535 O O . SER A 1 71 ? -8.018 -2.934 14.888 1.00 97.94 71 SER A O 1
ATOM 537 N N . THR A 1 72 ? -9.385 -1.180 15.047 1.00 97.81 72 THR A N 1
ATOM 538 C CA . THR A 1 72 ? -9.951 -1.572 16.349 1.00 97.81 72 THR A CA 1
ATOM 539 C C . THR A 1 72 ? -11.276 -2.324 16.194 1.00 97.81 72 THR A C 1
ATOM 541 O O . THR A 1 72 ? -11.846 -2.785 17.179 1.00 97.81 72 THR A O 1
ATOM 544 N N . GLY A 1 73 ? -11.790 -2.438 14.962 1.00 95.56 73 GLY A N 1
ATOM 545 C CA . GLY A 1 73 ? -13.146 -2.907 14.658 1.00 95.56 73 GLY A CA 1
ATOM 546 C C . GLY A 1 73 ? -14.212 -1.807 14.698 1.00 95.56 73 GLY A C 1
ATOM 547 O O . GLY A 1 73 ? -15.355 -2.059 14.326 1.00 95.56 73 GLY A O 1
ATOM 548 N N . THR A 1 74 ? -13.852 -0.591 15.118 1.00 96.25 74 THR A N 1
ATOM 549 C CA . THR A 1 74 ? -14.737 0.590 15.105 1.00 96.25 74 THR A CA 1
ATOM 550 C C . THR A 1 74 ? -14.034 1.878 14.663 1.00 96.25 74 THR A C 1
ATOM 552 O O . THR A 1 74 ? -14.692 2.888 14.420 1.00 96.25 74 THR A O 1
ATOM 555 N N . SER A 1 75 ? -12.706 1.860 14.536 1.00 98.12 75 SER A N 1
ATOM 556 C CA . SER A 1 75 ? -11.885 2.963 14.040 1.00 98.12 75 SER A CA 1
ATOM 557 C C . SER A 1 75 ? -10.618 2.443 13.360 1.00 98.12 75 SER A C 1
ATOM 559 O O . SER A 1 75 ? -10.197 1.308 13.603 1.00 98.12 75 SER A O 1
ATOM 561 N N . PHE A 1 76 ? -9.994 3.287 12.534 1.00 98.56 76 PHE A N 1
ATOM 562 C CA . PHE A 1 76 ? -8.643 3.049 12.030 1.00 98.56 76 PHE A CA 1
ATOM 563 C C . PHE A 1 76 ? -7.655 4.033 12.650 1.00 98.56 76 PHE A C 1
ATOM 565 O O . PHE A 1 76 ? -7.943 5.225 12.756 1.00 98.56 76 PHE A O 1
ATOM 572 N N . ASN A 1 77 ? -6.462 3.551 12.990 1.00 98.06 77 ASN A N 1
ATOM 573 C CA . ASN A 1 77 ? -5.367 4.374 13.502 1.00 98.06 77 ASN A CA 1
ATOM 574 C C . ASN A 1 77 ? -4.173 4.277 12.563 1.00 98.06 77 ASN A C 1
ATOM 576 O O . ASN A 1 77 ? -3.824 3.184 12.128 1.00 98.06 77 ASN A O 1
ATOM 580 N N . ARG A 1 78 ? -3.549 5.414 12.242 1.00 96.56 78 ARG A N 1
ATOM 581 C CA . ARG A 1 78 ? -2.329 5.411 11.432 1.00 96.56 78 ARG A CA 1
ATOM 582 C C . ARG A 1 78 ? -1.218 4.688 12.194 1.00 96.56 78 ARG A C 1
ATOM 584 O O . ARG A 1 78 ? -1.073 4.908 13.395 1.00 96.56 78 ARG A O 1
ATOM 591 N N . THR A 1 79 ? -0.456 3.848 11.505 1.00 96.44 79 THR A N 1
ATOM 592 C CA . THR A 1 79 ? 0.690 3.132 12.080 1.00 96.44 79 THR A CA 1
ATOM 593 C C . THR A 1 79 ? 1.956 3.397 11.262 1.00 96.44 79 THR A C 1
ATOM 595 O O . THR A 1 79 ? 1.998 4.355 10.492 1.00 96.44 79 THR A O 1
ATOM 598 N N . THR A 1 80 ? 3.000 2.599 11.475 1.00 96.38 80 THR A N 1
ATOM 599 C CA . THR A 1 80 ? 4.262 2.648 10.732 1.00 96.38 80 THR A CA 1
ATOM 600 C C . THR A 1 80 ? 4.031 2.550 9.228 1.00 96.38 80 THR A C 1
ATOM 602 O O . THR A 1 80 ? 3.273 1.702 8.771 1.00 96.38 80 THR A O 1
ATOM 605 N N . ASP A 1 81 ? 4.736 3.381 8.468 1.00 97.75 81 ASP A N 1
ATOM 606 C CA . ASP A 1 81 ? 4.749 3.333 7.010 1.00 97.75 81 ASP A CA 1
ATOM 607 C C . ASP A 1 81 ? 5.993 2.587 6.507 1.00 97.75 81 ASP A C 1
ATOM 609 O O . ASP A 1 81 ? 7.040 2.590 7.162 1.00 97.75 81 ASP A O 1
ATOM 613 N N . TYR A 1 82 ? 5.902 1.997 5.317 1.00 98.31 82 TYR A N 1
ATOM 614 C CA . TYR A 1 82 ? 7.083 1.602 4.551 1.00 98.31 82 TYR A CA 1
ATOM 615 C C . TYR A 1 82 ? 7.483 2.743 3.626 1.00 98.31 82 TYR A C 1
ATOM 617 O O . TYR A 1 82 ? 6.703 3.132 2.761 1.00 98.31 82 TYR A O 1
ATOM 625 N N . VAL A 1 83 ? 8.708 3.238 3.781 1.00 98.00 83 VAL A N 1
ATOM 626 C CA . VAL A 1 83 ? 9.312 4.209 2.865 1.00 98.00 83 VAL A CA 1
ATOM 627 C C . VAL A 1 83 ? 10.240 3.446 1.926 1.00 98.00 83 VAL A C 1
ATOM 629 O O . VAL A 1 83 ? 11.175 2.777 2.380 1.00 98.00 83 VAL A O 1
ATOM 632 N N . GLY A 1 84 ? 9.959 3.513 0.626 1.00 94.00 84 GLY A N 1
ATOM 633 C CA . GLY A 1 84 ? 10.745 2.852 -0.406 1.00 94.00 84 GLY A CA 1
ATOM 634 C C . GLY A 1 84 ? 12.205 3.296 -0.386 1.00 94.00 84 GLY A C 1
ATOM 635 O O . GLY A 1 84 ? 12.517 4.470 -0.203 1.00 94.00 84 GLY A O 1
ATOM 636 N N . THR A 1 85 ? 13.120 2.349 -0.590 1.00 88.25 85 THR A N 1
ATOM 637 C CA . THR A 1 85 ? 14.541 2.654 -0.771 1.00 88.25 85 THR A CA 1
ATOM 638 C C . THR A 1 85 ? 14.908 2.511 -2.244 1.00 88.25 85 THR A C 1
ATOM 640 O O . THR A 1 85 ? 14.785 1.440 -2.837 1.00 88.25 85 THR A O 1
ATOM 643 N N . GLY A 1 86 ? 15.371 3.605 -2.849 1.00 89.00 86 GLY A N 1
ATOM 644 C CA . GLY A 1 86 ? 15.681 3.654 -4.278 1.00 89.00 86 GLY A CA 1
ATOM 645 C C . GLY A 1 86 ? 14.448 3.873 -5.157 1.00 89.00 86 GLY A C 1
ATOM 646 O O . GLY A 1 86 ? 13.391 4.275 -4.680 1.00 89.00 86 GLY A O 1
ATOM 647 N N . SER A 1 87 ? 14.612 3.651 -6.462 1.00 94.38 87 SER A N 1
ATOM 648 C CA . SER A 1 87 ? 13.557 3.937 -7.434 1.00 94.38 87 SER A CA 1
ATOM 649 C C . SER A 1 87 ? 12.568 2.776 -7.552 1.00 94.38 87 SER A C 1
ATOM 651 O O . SER A 1 87 ? 12.951 1.643 -7.854 1.00 94.38 87 SER A O 1
ATOM 653 N N . PHE A 1 88 ? 11.292 3.083 -7.335 1.00 96.94 88 PHE A N 1
ATOM 654 C CA . PHE A 1 88 ? 10.144 2.224 -7.5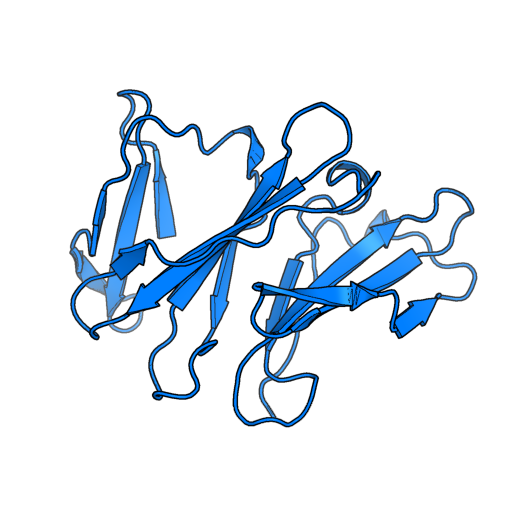85 1.00 96.94 88 PHE A CA 1
ATOM 655 C C . PHE A 1 88 ? 8.973 3.097 -8.051 1.00 96.94 88 PHE A C 1
ATOM 657 O O . PHE A 1 88 ? 8.145 3.546 -7.262 1.00 96.94 88 PHE A O 1
ATOM 664 N N . ASP A 1 89 ? 8.936 3.368 -9.353 1.00 97.19 89 ASP A N 1
ATOM 665 C CA . ASP A 1 89 ? 7.964 4.277 -9.953 1.00 97.19 89 ASP A CA 1
ATOM 666 C C . ASP A 1 89 ? 6.577 3.620 -10.041 1.00 97.19 89 ASP A C 1
ATOM 668 O O . ASP A 1 89 ? 6.365 2.655 -10.786 1.00 97.19 89 ASP A O 1
ATOM 672 N N . LEU A 1 90 ? 5.607 4.148 -9.288 1.00 97.44 90 LEU A N 1
ATOM 673 C CA . LEU A 1 90 ? 4.261 3.585 -9.251 1.00 97.44 90 LEU A CA 1
ATOM 674 C C . LEU A 1 90 ? 3.468 3.802 -10.548 1.00 97.44 90 LEU A C 1
ATOM 676 O O . LEU A 1 90 ? 2.428 3.158 -10.725 1.00 97.44 90 LEU A O 1
ATOM 680 N N . THR A 1 91 ? 3.933 4.623 -11.491 1.00 95.62 91 THR A N 1
ATOM 681 C CA . THR A 1 91 ? 3.351 4.669 -12.845 1.00 95.62 91 THR A CA 1
ATOM 682 C C . THR A 1 91 ? 3.530 3.335 -13.577 1.00 95.62 91 THR A C 1
ATOM 684 O O . THR A 1 91 ? 2.621 2.893 -14.282 1.00 95.62 91 THR A O 1
ATOM 687 N N . ASN A 1 92 ? 4.624 2.611 -13.307 1.00 95.94 92 ASN A N 1
ATOM 688 C CA . ASN A 1 92 ? 4.851 1.253 -13.811 1.00 95.94 92 ASN A CA 1
ATOM 689 C C . ASN A 1 92 ? 4.025 0.198 -13.069 1.00 95.94 92 ASN A C 1
ATOM 691 O O . ASN A 1 92 ? 3.973 -0.953 -13.498 1.00 95.94 92 ASN A O 1
ATOM 695 N N . VAL A 1 93 ? 3.345 0.557 -11.980 1.00 96.81 93 VAL A N 1
ATOM 696 C CA . VAL A 1 93 ? 2.353 -0.300 -11.315 1.00 96.81 93 VAL A CA 1
ATOM 697 C C . VAL A 1 93 ? 0.943 0.012 -11.814 1.00 96.81 93 VAL A C 1
ATOM 699 O O . VAL A 1 93 ? 0.148 -0.909 -12.010 1.00 96.81 93 VAL A O 1
ATOM 702 N N . GLY A 1 94 ? 0.624 1.286 -12.055 1.00 95.25 94 GLY A N 1
ATOM 703 C CA . GLY A 1 94 ? -0.757 1.728 -12.255 1.00 95.25 94 GLY A CA 1
ATOM 704 C C . GLY A 1 94 ? -1.611 1.346 -11.042 1.00 95.25 94 GLY A C 1
ATOM 705 O O . GLY A 1 94 ? -1.153 1.459 -9.908 1.00 95.25 94 GLY A O 1
ATOM 706 N N . ASP A 1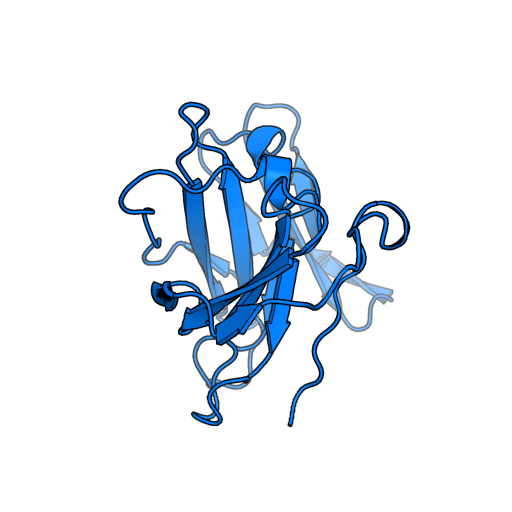 95 ? -2.807 0.808 -11.277 1.00 95.06 95 ASP A N 1
ATOM 707 C CA . ASP A 1 95 ? -3.716 0.365 -10.205 1.00 95.06 95 ASP A CA 1
ATOM 708 C C . ASP A 1 95 ? -3.540 -1.119 -9.816 1.00 95.06 95 ASP A C 1
ATOM 710 O O . ASP A 1 95 ? -4.370 -1.694 -9.117 1.00 95.06 95 ASP A O 1
ATOM 714 N N . ARG A 1 96 ? -2.460 -1.780 -10.264 1.00 96.56 96 ARG A N 1
ATOM 715 C CA . ARG A 1 96 ? -2.246 -3.231 -10.085 1.00 96.56 96 ARG A CA 1
ATOM 716 C C . ARG A 1 96 ? -1.640 -3.563 -8.720 1.00 96.56 96 ARG A C 1
ATOM 718 O O . ARG A 1 96 ? -0.510 -4.050 -8.636 1.00 96.56 96 ARG A O 1
ATOM 725 N N . VAL A 1 97 ? -2.408 -3.308 -7.668 1.00 97.62 97 VAL A N 1
ATOM 726 C CA . VAL A 1 97 ? -2.048 -3.574 -6.269 1.00 97.62 97 VAL A CA 1
ATOM 727 C C . VAL A 1 97 ? -3.100 -4.488 -5.653 1.00 97.62 97 VAL A C 1
ATOM 729 O O . VAL A 1 97 ? -4.295 -4.255 -5.804 1.00 97.62 97 VAL A O 1
ATOM 732 N N . ALA A 1 98 ? -2.662 -5.532 -4.958 1.00 97.44 98 ALA A N 1
ATOM 733 C CA . ALA A 1 98 ? -3.544 -6.455 -4.255 1.00 97.44 98 ALA A CA 1
ATOM 734 C C . ALA A 1 98 ? -2.934 -6.859 -2.911 1.00 97.44 98 ALA A C 1
ATOM 736 O O . ALA A 1 98 ? -1.732 -6.694 -2.702 1.00 97.44 98 ALA A O 1
ATOM 737 N N . ALA A 1 99 ? -3.766 -7.381 -2.011 1.00 97.50 99 ALA A N 1
ATOM 738 C CA . ALA A 1 99 ? -3.329 -7.861 -0.709 1.00 97.50 99 ALA A CA 1
ATOM 739 C C . ALA A 1 99 ? -3.905 -9.243 -0.375 1.00 97.50 99 ALA A C 1
ATOM 741 O O . ALA A 1 99 ? -5.007 -9.572 -0.815 1.00 97.50 99 ALA A O 1
ATOM 742 N N . GLY A 1 100 ? -3.138 -10.032 0.375 1.00 96.69 100 GLY A N 1
ATOM 743 C CA . GLY A 1 100 ? -3.448 -11.403 0.796 1.00 96.69 100 GLY A CA 1
ATOM 744 C C . GLY A 1 100 ? -2.214 -12.062 1.416 1.00 96.69 100 GLY A C 1
ATOM 745 O O . GLY A 1 100 ? -1.107 -11.577 1.191 1.00 96.69 100 GLY A O 1
ATOM 746 N N . ASP A 1 101 ? -2.390 -13.119 2.208 1.00 96.94 101 ASP A N 1
ATOM 747 C CA . ASP A 1 101 ? -1.274 -13.843 2.840 1.00 96.94 101 ASP A CA 1
ATOM 748 C C . ASP A 1 101 ? -0.528 -14.685 1.791 1.00 96.94 101 ASP A C 1
ATOM 750 O O . ASP A 1 101 ? -0.916 -15.811 1.475 1.00 96.94 101 ASP A O 1
ATOM 754 N N . VAL A 1 102 ? 0.505 -14.106 1.169 1.00 96.00 102 VAL A N 1
ATOM 755 C CA . VAL A 1 102 ? 1.311 -14.799 0.146 1.00 96.00 102 VAL A CA 1
ATOM 756 C C . VAL A 1 102 ? 2.599 -15.381 0.720 1.00 96.00 102 VAL A C 1
ATOM 758 O O . VAL A 1 102 ? 3.292 -16.123 0.021 1.00 96.00 102 VAL A O 1
ATOM 761 N N . THR A 1 103 ? 2.926 -15.058 1.970 1.00 95.81 103 THR A N 1
ATOM 762 C CA . THR A 1 103 ? 4.060 -15.626 2.709 1.00 95.81 103 THR A CA 1
ATOM 763 C C . THR A 1 103 ? 3.677 -16.862 3.529 1.00 95.81 103 THR A C 1
ATOM 765 O O . THR A 1 103 ? 4.550 -17.681 3.824 1.00 95.81 103 THR A O 1
ATOM 768 N N . GLY A 1 104 ? 2.392 -17.044 3.838 1.00 95.56 104 GLY A N 1
ATOM 769 C CA . GLY A 1 104 ? 1.853 -18.119 4.671 1.00 95.56 104 GLY A CA 1
ATOM 770 C C . GLY A 1 104 ? 2.097 -17.909 6.166 1.00 95.56 104 GLY A C 1
ATOM 771 O O . GLY A 1 104 ? 2.165 -18.892 6.909 1.00 95.56 104 GLY A O 1
ATOM 772 N N . ASP A 1 105 ? 2.304 -16.664 6.608 1.00 96.25 105 ASP A N 1
ATOM 773 C CA . ASP A 1 105 ? 2.619 -16.337 8.006 1.00 96.25 105 ASP A CA 1
ATOM 774 C C . ASP A 1 105 ? 1.374 -16.035 8.863 1.00 96.25 105 ASP A C 1
ATOM 776 O O . ASP A 1 105 ? 1.488 -15.779 10.068 1.00 96.25 105 ASP A O 1
ATOM 780 N N . GLY A 1 106 ? 0.183 -16.122 8.265 1.00 96.00 106 GLY A N 1
ATOM 781 C CA . GLY A 1 106 ? -1.098 -15.808 8.887 1.00 96.00 106 GLY A CA 1
ATOM 782 C C . GLY A 1 106 ? -1.453 -14.324 8.835 1.00 96.00 106 GLY A C 1
ATOM 783 O O . GLY A 1 106 ? -2.427 -13.921 9.476 1.00 96.00 106 GLY A O 1
ATOM 784 N N . LYS A 1 107 ? -0.684 -13.500 8.116 1.00 97.19 107 LYS A N 1
ATOM 785 C CA . LYS A 1 107 ? -0.948 -12.075 7.919 1.00 97.19 107 LYS A CA 1
ATOM 786 C C . LYS A 1 107 ? -0.904 -11.742 6.441 1.00 97.19 107 LYS A C 1
ATOM 788 O O . LYS A 1 107 ? -0.133 -12.285 5.663 1.00 97.19 107 LYS A O 1
ATOM 793 N N . ALA A 1 108 ? -1.750 -10.810 6.036 1.00 97.94 108 ALA A N 1
ATOM 794 C CA . ALA A 1 108 ? -1.763 -10.366 4.659 1.00 97.94 108 ALA A CA 1
ATOM 795 C C . ALA A 1 108 ? -0.483 -9.604 4.301 1.00 97.94 108 ALA A C 1
ATOM 797 O O . ALA A 1 108 ? 0.063 -8.862 5.112 1.00 97.94 108 ALA A O 1
ATOM 798 N N . ASP A 1 109 ? -0.094 -9.704 3.037 1.00 98.06 109 ASP A N 1
ATOM 799 C CA . ASP A 1 109 ? 0.980 -8.960 2.392 1.00 98.06 109 ASP A CA 1
ATOM 800 C C . ASP A 1 109 ? 0.419 -8.082 1.277 1.00 98.06 109 ASP A C 1
ATOM 802 O O . ASP A 1 109 ? -0.751 -8.192 0.912 1.00 98.06 109 ASP A O 1
ATOM 806 N N . ILE A 1 110 ? 1.252 -7.214 0.700 1.00 98.38 110 ILE A N 1
ATOM 807 C CA . ILE A 1 110 ? 0.906 -6.450 -0.507 1.00 98.38 110 ILE A CA 1
ATOM 808 C C . ILE A 1 110 ? 1.732 -6.969 -1.679 1.00 98.38 110 ILE A C 1
ATOM 810 O O . ILE A 1 110 ? 2.952 -7.086 -1.573 1.00 98.38 110 ILE A O 1
ATOM 814 N N . VAL A 1 111 ? 1.087 -7.213 -2.819 1.00 98.38 111 VAL A N 1
ATOM 815 C CA . VAL A 1 111 ? 1.760 -7.537 -4.083 1.00 98.38 111 VAL A CA 1
ATOM 816 C C . VAL A 1 111 ? 1.419 -6.487 -5.130 1.00 98.38 111 VAL A C 1
ATOM 818 O O . VAL A 1 111 ? 0.258 -6.109 -5.305 1.00 98.38 111 VAL A O 1
ATOM 821 N N . MET A 1 112 ? 2.442 -6.037 -5.851 1.00 98.12 112 MET A N 1
ATOM 822 C CA . MET A 1 112 ? 2.315 -5.103 -6.967 1.00 98.12 112 MET A CA 1
ATOM 823 C C . MET A 1 112 ? 2.820 -5.740 -8.257 1.00 98.12 112 MET A C 1
ATOM 825 O O . MET A 1 112 ? 3.900 -6.336 -8.279 1.00 98.12 112 MET A O 1
ATOM 829 N N . ALA A 1 113 ? 2.057 -5.593 -9.342 1.00 97.56 113 ALA A N 1
ATOM 830 C CA . ALA A 1 113 ? 2.502 -5.980 -10.679 1.00 97.56 113 ALA A CA 1
ATOM 831 C C . ALA A 1 113 ? 3.157 -4.780 -11.378 1.00 97.56 113 ALA A C 1
ATOM 833 O O . ALA A 1 113 ? 2.482 -3.812 -11.738 1.00 97.56 113 ALA A O 1
ATOM 834 N N . TYR A 1 114 ? 4.469 -4.866 -11.570 1.00 96.88 114 TYR A N 1
ATOM 835 C CA . TYR A 1 114 ? 5.317 -3.788 -12.072 1.00 96.88 114 TYR A CA 1
ATOM 836 C C . TYR A 1 114 ? 5.757 -4.065 -13.514 1.00 96.88 114 TYR A C 1
ATOM 838 O O . TYR A 1 114 ? 6.335 -5.117 -13.790 1.00 96.88 114 TYR A O 1
ATOM 846 N N . ASP A 1 115 ? 5.510 -3.130 -14.427 1.00 96.12 115 ASP A N 1
ATOM 847 C CA . ASP A 1 115 ? 5.973 -3.190 -15.817 1.00 96.12 115 ASP A CA 1
ATOM 848 C C . ASP A 1 115 ? 7.484 -2.932 -15.891 1.00 96.12 115 ASP A C 1
ATOM 850 O O . ASP A 1 115 ? 7.973 -1.901 -15.437 1.00 96.12 115 ASP A O 1
ATOM 854 N N . LEU A 1 116 ? 8.244 -3.877 -16.448 1.00 95.38 116 LEU A N 1
ATOM 855 C CA . LEU A 1 116 ? 9.706 -3.795 -16.513 1.00 95.38 116 LEU A CA 1
ATOM 856 C C . LEU A 1 116 ? 10.213 -3.047 -17.757 1.00 95.38 116 LEU A C 1
ATOM 858 O O . LEU A 1 116 ? 11.422 -2.989 -17.982 1.00 95.38 116 LEU A O 1
ATOM 862 N N . GLY A 1 117 ? 9.318 -2.503 -18.589 1.00 93.62 117 GLY A N 1
ATOM 863 C CA . GLY A 1 117 ? 9.665 -1.675 -19.750 1.00 93.62 117 GLY A CA 1
ATOM 864 C C . GLY A 1 117 ? 10.264 -2.444 -20.932 1.00 93.62 117 GLY A C 1
ATOM 865 O O . GLY A 1 117 ? 10.615 -1.853 -21.948 1.00 93.62 117 GLY A O 1
ATOM 866 N N . ASN A 1 118 ? 10.370 -3.769 -20.830 1.00 93.25 118 ASN A N 1
ATOM 867 C CA . ASN A 1 118 ? 10.938 -4.657 -21.851 1.00 93.25 118 ASN A CA 1
ATOM 868 C C . ASN A 1 118 ? 9.926 -5.705 -22.357 1.00 93.25 118 ASN A C 1
ATOM 870 O O . ASN A 1 118 ? 10.311 -6.728 -22.919 1.00 93.25 118 ASN A O 1
ATOM 874 N N . GLY A 1 119 ? 8.633 -5.466 -22.119 1.00 91.69 119 GLY A N 1
ATOM 875 C CA . GLY A 1 119 ? 7.547 -6.388 -22.456 1.00 91.69 119 GLY A CA 1
ATOM 876 C C . GLY A 1 119 ? 7.354 -7.551 -21.488 1.00 91.69 119 GLY A C 1
ATOM 877 O O . GLY A 1 119 ? 6.625 -8.494 -21.794 1.00 91.69 119 GLY A O 1
ATOM 878 N N . THR A 1 120 ? 7.974 -7.469 -20.314 1.00 94.75 120 THR A N 1
ATOM 879 C CA . THR A 1 120 ? 7.728 -8.363 -19.181 1.00 94.75 120 THR A CA 1
ATOM 880 C C . THR A 1 120 ? 7.259 -7.563 -17.973 1.00 94.75 120 THR A C 1
ATOM 882 O O . THR A 1 120 ? 7.370 -6.335 -17.935 1.00 94.75 120 THR A O 1
ATOM 885 N N . PHE A 1 121 ? 6.757 -8.261 -16.962 1.00 95.81 121 PHE A N 1
ATOM 886 C CA . PHE A 1 121 ? 6.439 -7.673 -15.672 1.00 95.81 121 PHE A CA 1
ATOM 887 C C . PHE A 1 121 ? 7.043 -8.460 -14.521 1.00 95.81 121 PHE A C 1
ATOM 889 O O . PHE A 1 121 ? 7.411 -9.624 -14.679 1.00 95.81 121 PHE A O 1
ATOM 896 N N . GLY A 1 122 ? 7.110 -7.834 -13.349 1.00 96.94 122 GLY A N 1
ATOM 897 C CA . GLY A 1 122 ? 7.457 -8.508 -12.107 1.00 96.94 122 GLY A CA 1
ATOM 898 C C . GLY A 1 122 ? 6.386 -8.383 -11.033 1.00 96.94 122 GLY A C 1
ATOM 899 O O . GLY A 1 122 ? 5.710 -7.359 -10.950 1.00 96.94 122 GLY A O 1
ATOM 900 N N . TYR A 1 123 ? 6.260 -9.414 -10.196 1.00 97.50 123 TYR A N 1
ATOM 901 C CA . TYR A 1 123 ? 5.532 -9.303 -8.931 1.00 97.50 123 TYR A CA 1
ATOM 902 C C . TYR A 1 123 ? 6.504 -8.914 -7.826 1.00 97.50 123 TYR A C 1
ATOM 904 O O . TYR A 1 123 ? 7.474 -9.632 -7.569 1.00 97.50 123 TYR A O 1
ATOM 912 N N . TYR A 1 124 ? 6.243 -7.769 -7.206 1.00 98.12 124 TYR A N 1
ATOM 913 C CA . TYR A 1 124 ? 6.982 -7.263 -6.057 1.00 98.12 124 TYR A CA 1
ATOM 914 C C . TYR A 1 124 ? 6.127 -7.428 -4.812 1.00 98.12 124 TYR A C 1
ATOM 916 O O . TYR A 1 124 ? 4.984 -6.968 -4.794 1.00 98.12 124 TYR A O 1
ATOM 924 N N . THR A 1 125 ? 6.684 -8.081 -3.798 1.00 98.12 125 THR A N 1
ATOM 925 C CA . THR A 1 125 ? 5.971 -8.421 -2.564 1.00 98.12 125 THR A CA 1
ATOM 926 C C . THR A 1 125 ? 6.483 -7.565 -1.414 1.00 98.12 125 THR A C 1
ATOM 928 O O . THR A 1 125 ? 7.691 -7.372 -1.257 1.00 98.12 125 THR A O 1
ATOM 931 N N . PHE A 1 126 ? 5.566 -7.071 -0.589 1.00 98.38 126 PHE A N 1
ATOM 932 C CA . PHE A 1 126 ? 5.845 -6.288 0.606 1.00 98.38 126 PHE A CA 1
ATOM 933 C C . PHE A 1 126 ? 5.199 -6.973 1.810 1.00 98.38 126 PHE A C 1
ATOM 935 O O . PHE A 1 126 ? 3.972 -6.977 1.931 1.00 98.38 126 PHE A O 1
ATOM 942 N N . ASN A 1 127 ? 6.031 -7.513 2.702 1.00 98.00 127 ASN A N 1
ATOM 943 C CA . ASN A 1 127 ? 5.614 -8.212 3.912 1.00 98.00 127 ASN A CA 1
ATOM 944 C C 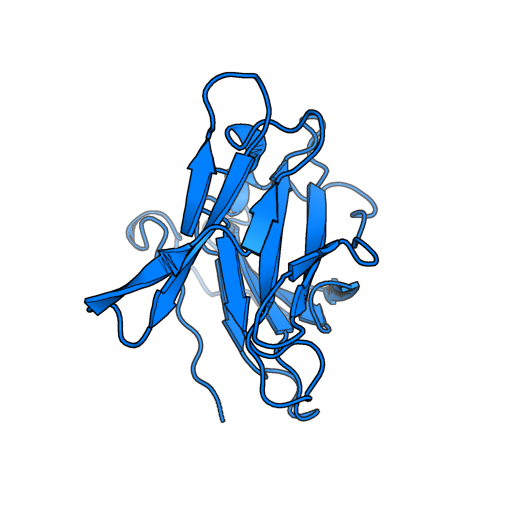. ASN A 1 127 ? 4.770 -7.284 4.781 1.00 98.00 127 ASN A C 1
ATOM 946 O O . ASN A 1 127 ? 5.286 -6.252 5.232 1.00 98.00 127 ASN A O 1
ATOM 950 N N . GLN A 1 128 ? 3.487 -7.595 4.962 1.00 97.88 128 GLN A N 1
ATOM 951 C CA . GLN A 1 128 ? 2.526 -6.762 5.707 1.00 97.88 128 GLN A CA 1
ATOM 952 C C . GLN A 1 128 ? 2.467 -5.286 5.253 1.00 97.88 128 GLN A C 1
ATOM 954 O O . GLN A 1 128 ? 2.031 -4.405 6.001 1.00 97.88 128 GLN A O 1
ATOM 959 N N . GLY A 1 129 ? 2.954 -4.984 4.041 1.00 97.50 129 GLY A N 1
ATOM 960 C CA . GLY A 1 129 ? 3.153 -3.617 3.546 1.00 97.50 129 GLY A CA 1
ATOM 961 C C . GLY A 1 129 ? 4.211 -2.796 4.299 1.00 97.50 129 GLY A C 1
ATOM 962 O O . GLY A 1 129 ? 4.222 -1.577 4.164 1.00 97.50 129 GLY A O 1
ATOM 963 N N . LEU A 1 130 ? 5.071 -3.432 5.102 1.00 97.25 130 LEU A N 1
ATOM 964 C CA . LEU A 1 130 ? 6.070 -2.784 5.967 1.00 97.25 130 LEU A CA 1
ATOM 965 C C . LEU A 1 130 ? 7.518 -3.093 5.575 1.00 97.25 130 LEU A C 1
ATOM 967 O O . LEU A 1 130 ? 8.442 -2.407 6.005 1.00 97.25 130 LEU A O 1
ATOM 971 N N . THR A 1 131 ? 7.755 -4.144 4.794 1.00 97.12 131 THR A N 1
ATOM 972 C CA . THR A 1 131 ? 9.105 -4.535 4.370 1.00 97.12 131 THR A CA 1
ATOM 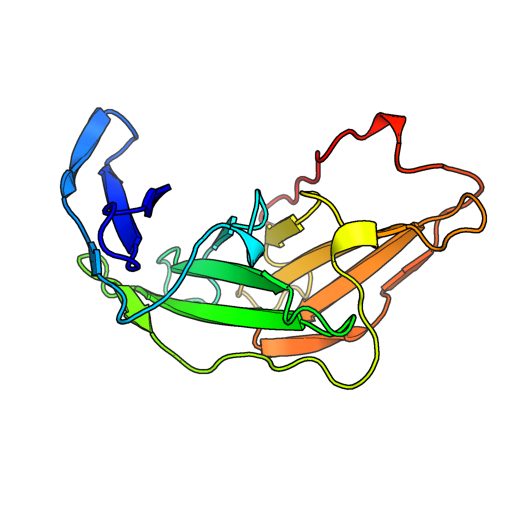973 C C . THR A 1 131 ? 9.069 -5.075 2.954 1.00 97.12 131 THR A C 1
ATOM 975 O O . THR A 1 131 ? 8.310 -5.991 2.666 1.00 97.12 131 THR A O 1
ATOM 978 N N . SER A 1 132 ? 9.906 -4.549 2.062 1.00 97.44 132 SER A N 1
ATOM 979 C CA . SER A 1 132 ? 10.042 -5.118 0.720 1.00 97.44 132 SER A CA 1
ATOM 980 C C . SER A 1 132 ? 10.739 -6.477 0.781 1.00 97.44 132 SER A C 1
ATOM 982 O O . SER A 1 132 ? 11.840 -6.595 1.319 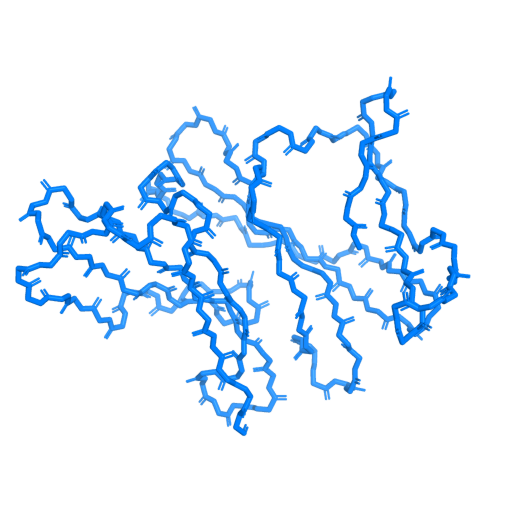1.00 97.44 132 SER A O 1
ATOM 984 N N . LEU A 1 133 ? 10.104 -7.491 0.197 1.00 97.25 133 LEU A N 1
ATOM 985 C CA . LEU A 1 133 ? 10.679 -8.818 -0.047 1.00 97.25 133 LEU A CA 1
ATOM 986 C C . LEU A 1 133 ? 11.262 -8.926 -1.466 1.00 97.25 133 LEU A C 1
ATOM 988 O O . LEU A 1 133 ? 11.705 -9.996 -1.885 1.00 97.25 133 LEU A O 1
ATOM 992 N N . GLY A 1 134 ? 11.271 -7.813 -2.205 1.00 95.94 134 GLY A N 1
ATOM 993 C CA . GLY A 1 134 ? 11.784 -7.724 -3.563 1.00 95.94 134 GLY A CA 1
ATOM 994 C C . GLY A 1 134 ? 10.864 -8.353 -4.609 1.00 95.94 134 GLY A C 1
ATOM 995 O O . GLY A 1 134 ? 9.666 -8.550 -4.404 1.00 95.94 134 GLY A O 1
ATOM 996 N N . ARG A 1 135 ? 11.448 -8.631 -5.778 1.00 97.19 135 ARG A N 1
ATOM 997 C CA . ARG A 1 135 ? 10.752 -9.236 -6.916 1.00 97.19 135 ARG A CA 1
ATOM 998 C C . ARG A 1 135 ? 10.754 -10.754 -6.784 1.00 97.19 135 ARG A C 1
ATOM 1000 O O . ARG A 1 135 ? 11.811 -11.373 -6.862 1.00 97.19 135 ARG A O 1
ATOM 1007 N N . TRP A 1 136 ? 9.575 -11.343 -6.649 1.00 96.38 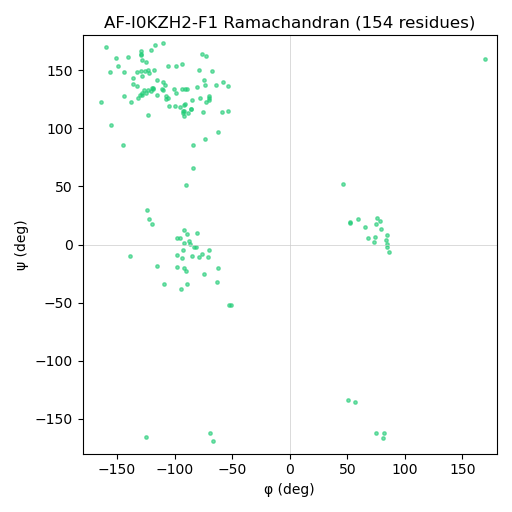136 TRP A N 1
ATOM 1008 C CA . TRP A 1 136 ? 9.394 -12.793 -6.526 1.00 96.38 136 TRP A CA 1
ATOM 1009 C C . TRP A 1 136 ? 9.206 -13.495 -7.866 1.00 96.38 136 TRP A C 1
ATOM 1011 O O . TRP A 1 136 ? 9.469 -14.688 -7.992 1.00 96.38 136 TRP A O 1
ATOM 1021 N N . TYR A 1 137 ? 8.763 -12.758 -8.880 1.00 96.12 137 TYR A N 1
ATOM 1022 C CA . TYR A 1 137 ? 8.490 -13.308 -10.199 1.00 96.12 137 TYR A CA 1
ATOM 1023 C C . TYR A 1 137 ? 8.858 -12.315 -11.294 1.00 96.12 137 TYR A C 1
ATOM 1025 O O . TYR A 1 137 ? 8.709 -11.109 -11.104 1.00 96.12 137 TYR A O 1
ATOM 1033 N N . THR A 1 138 ? 9.272 -12.844 -12.444 1.00 96.31 138 THR A N 1
ATOM 1034 C CA . THR A 1 138 ? 9.382 -12.125 -13.715 1.00 96.31 138 THR A CA 1
ATOM 1035 C C . THR A 1 138 ? 8.648 -12.937 -14.774 1.00 96.31 138 THR A C 1
ATOM 1037 O O . THR A 1 138 ? 8.882 -14.141 -14.898 1.00 96.31 138 THR A O 1
ATOM 1040 N N . SER A 1 139 ? 7.771 -12.296 -15.538 1.00 93.75 139 SER A N 1
ATOM 1041 C CA . SER A 1 139 ? 7.015 -12.959 -16.593 1.00 93.75 139 SER A CA 1
ATOM 1042 C C . SER A 1 139 ? 7.874 -13.302 -17.808 1.00 93.75 139 SER A C 1
ATOM 1044 O O . SER A 1 139 ? 8.922 -12.706 -18.052 1.00 93.75 139 SER A O 1
ATOM 1046 N N . GLY A 1 140 ? 7.367 -14.216 -18.640 1.00 90.38 140 GLY A N 1
ATOM 1047 C CA . GLY A 1 140 ? 7.737 -14.251 -20.057 1.00 90.38 140 GLY A CA 1
ATOM 1048 C C . GLY A 1 140 ? 7.228 -13.004 -20.806 1.00 90.38 140 GLY A C 1
ATOM 1049 O O . GLY A 1 140 ? 6.747 -12.065 -20.165 1.00 90.38 140 GLY A O 1
ATOM 1050 N N . PRO A 1 141 ? 7.294 -12.978 -22.150 1.00 87.00 141 PRO A N 1
ATOM 1051 C CA . PRO A 1 141 ? 6.784 -11.863 -22.949 1.00 87.00 141 PRO A CA 1
ATOM 1052 C C . PRO A 1 141 ? 5.270 -11.723 -22.750 1.00 87.00 141 PRO A C 1
ATOM 1054 O O . PRO A 1 141 ? 4.467 -12.442 -23.344 1.00 87.00 141 PRO A O 1
ATOM 1057 N N . TYR A 1 142 ? 4.892 -10.819 -21.854 1.00 81.62 142 TYR A N 1
ATOM 1058 C CA . TYR A 1 142 ? 3.526 -10.569 -21.435 1.00 81.62 142 TYR A CA 1
ATOM 1059 C C . TYR A 1 142 ? 3.440 -9.131 -20.928 1.00 81.62 142 TYR A C 1
ATOM 1061 O O . TYR A 1 142 ? 3.870 -8.806 -19.823 1.00 81.62 142 TYR A O 1
ATOM 1069 N N . HIS A 1 143 ? 2.891 -8.253 -21.760 1.00 78.56 143 HIS A N 1
ATOM 1070 C CA . HIS A 1 143 ? 2.685 -6.857 -21.398 1.00 78.56 143 HIS A CA 1
ATOM 1071 C C . HIS A 1 143 ? 1.517 -6.737 -20.418 1.00 78.56 143 HIS A C 1
ATOM 1073 O O . HIS A 1 143 ? 0.489 -7.392 -20.589 1.00 78.56 143 HIS A O 1
ATOM 1079 N N . LEU A 1 144 ? 1.620 -5.846 -19.431 1.00 83.12 144 LEU A N 1
ATOM 1080 C CA . LEU A 1 144 ? 0.514 -5.600 -18.501 1.00 83.12 144 LEU A CA 1
ATOM 1081 C C . LEU A 1 144 ? -0.544 -4.619 -19.036 1.00 83.12 144 LEU A C 1
ATOM 1083 O O . LEU A 1 144 ? -1.550 -4.392 -18.365 1.00 83.12 144 LEU A O 1
ATOM 1087 N N . GLY A 1 145 ? -0.365 -4.057 -20.237 1.00 77.44 145 GLY A N 1
ATOM 1088 C CA . GLY A 1 145 ? -1.353 -3.180 -20.881 1.00 77.44 145 GLY A CA 1
ATOM 1089 C C . GLY A 1 145 ? -2.771 -3.781 -20.925 1.00 77.44 145 GLY A C 1
ATOM 1090 O O . GLY A 1 145 ? -3.700 -3.160 -20.410 1.00 77.44 145 GLY A O 1
ATOM 1091 N N . PRO A 1 146 ? -2.961 -5.020 -21.425 1.00 81.50 146 PRO A N 1
ATOM 1092 C CA . PRO A 1 146 ? -4.269 -5.687 -21.447 1.00 81.50 146 PRO A CA 1
ATOM 1093 C C . PRO A 1 146 ? -4.884 -5.947 -20.061 1.00 81.50 146 PRO A C 1
ATOM 1095 O O . PRO A 1 146 ? -6.094 -6.150 -19.944 1.00 81.50 146 PRO A O 1
ATOM 1098 N N . VAL A 1 147 ? -4.079 -5.945 -18.994 1.00 80.56 147 VAL A N 1
ATOM 1099 C CA . VAL A 1 147 ? -4.547 -6.200 -17.625 1.00 80.56 147 VAL A CA 1
ATOM 1100 C C . VAL A 1 147 ? -5.310 -4.993 -17.057 1.00 80.56 147 VAL A C 1
ATOM 1102 O O . VAL A 1 147 ? -6.208 -5.194 -16.245 1.00 80.56 147 VAL A O 1
ATOM 1105 N N . ASN A 1 148 ? -5.059 -3.769 -17.543 1.00 79.50 148 ASN A N 1
ATOM 1106 C CA . ASN A 1 148 ? -5.829 -2.546 -17.249 1.00 79.50 148 ASN A CA 1
ATOM 1107 C C . ASN A 1 148 ? -6.159 -2.343 -15.750 1.00 79.50 148 ASN A C 1
ATOM 1109 O O . ASN A 1 148 ? -7.320 -2.219 -15.373 1.00 79.50 148 ASN A O 1
ATOM 1113 N N . GLY A 1 149 ? -5.139 -2.416 -14.885 1.00 79.62 149 GLY A N 1
ATOM 1114 C CA . GLY A 1 149 ? -5.287 -2.186 -13.439 1.00 79.62 149 GLY A CA 1
ATOM 1115 C C . GLY A 1 149 ? -5.733 -3.393 -12.604 1.00 79.62 149 GLY A C 1
ATOM 1116 O O . GLY A 1 149 ? -5.817 -3.295 -11.390 1.00 79.62 149 GLY A O 1
ATOM 1117 N N . ARG A 1 150 ? -6.004 -4.553 -13.210 1.00 83.94 150 ARG A N 1
ATOM 1118 C CA . ARG A 1 150 ? -6.563 -5.707 -12.486 1.00 83.94 150 ARG A CA 1
ATOM 1119 C C . ARG A 1 150 ? -5.473 -6.598 -11.886 1.00 83.94 150 ARG A C 1
ATOM 1121 O O . ARG A 1 150 ? -4.763 -7.285 -12.611 1.00 83.94 150 ARG A O 1
ATOM 1128 N N . LEU A 1 151 ? -5.386 -6.652 -10.564 1.00 88.31 151 LEU A N 1
ATOM 1129 C CA . LEU A 1 151 ? -4.643 -7.679 -9.833 1.00 88.31 151 LEU A CA 1
ATOM 1130 C C . LEU A 1 151 ? -5.536 -8.201 -8.709 1.00 88.31 151 LEU A C 1
ATOM 1132 O O . LEU A 1 151 ? -6.213 -7.420 -8.049 1.00 88.31 151 LEU A O 1
ATOM 1136 N N . VAL A 1 152 ? -5.563 -9.516 -8.512 1.00 84.62 152 VAL A N 1
ATOM 1137 C CA . VAL A 1 152 ? -6.341 -10.157 -7.448 1.00 84.62 152 VAL A CA 1
ATOM 1138 C C . VAL A 1 152 ? -5.465 -11.215 -6.796 1.00 84.62 152 VAL A C 1
ATOM 1140 O O . VAL A 1 152 ? -4.769 -11.952 -7.494 1.00 84.62 152 VAL A O 1
ATOM 1143 N N . LEU A 1 153 ? -5.521 -11.289 -5.470 1.00 84.44 153 LEU A N 1
ATOM 1144 C CA . LEU A 1 153 ? -4.952 -12.366 -4.666 1.00 84.44 153 LEU A CA 1
ATOM 1145 C C . LEU A 1 153 ? -6.094 -13.059 -3.917 1.00 84.44 153 LEU A C 1
ATOM 1147 O O . LEU A 1 153 ? -7.118 -12.437 -3.631 1.00 84.44 153 LEU A O 1
ATOM 1151 N N . GLY A 1 154 ? -5.934 -14.350 -3.637 1.00 69.50 154 GLY A N 1
ATOM 1152 C CA .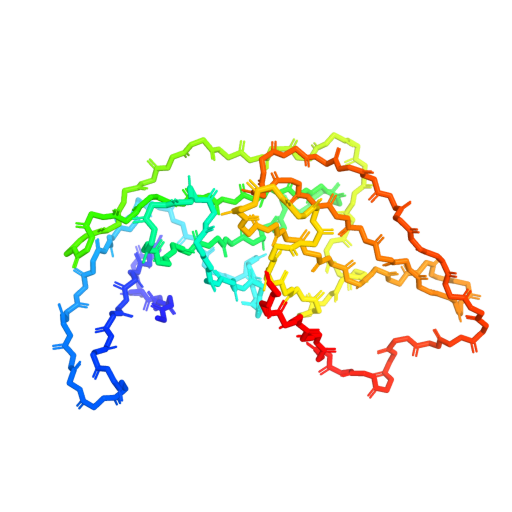 GLY A 1 154 ? -6.820 -15.081 -2.733 1.00 69.50 154 GLY A CA 1
ATOM 1153 C C . GLY A 1 154 ? -6.256 -15.090 -1.315 1.00 69.50 154 GLY A C 1
ATOM 1154 O O . GLY A 1 154 ? -5.044 -14.981 -1.145 1.00 69.50 154 GLY A O 1
ATOM 1155 N N . ASN A 1 155 ? -7.129 -15.256 -0.322 1.00 63.06 155 ASN A N 1
ATOM 1156 C CA . ASN A 1 155 ? -6.713 -15.725 1.000 1.00 63.06 155 ASN A CA 1
ATOM 1157 C C . ASN A 1 155 ? -6.571 -17.250 0.952 1.00 63.06 155 ASN A C 1
ATOM 1159 O O . ASN A 1 155 ? -7.463 -17.913 0.412 1.00 63.06 155 ASN A O 1
ATOM 1163 N N . TRP A 1 156 ? -5.492 -17.778 1.526 1.00 55.94 156 TRP A N 1
ATOM 1164 C CA . TRP A 1 156 ? -5.290 -19.208 1.759 1.00 55.94 156 TRP A CA 1
ATOM 1165 C C . TRP A 1 156 ? -5.084 -19.464 3.243 1.00 55.94 156 TRP A C 1
ATOM 1167 O O . TRP A 1 156 ? -4.372 -18.655 3.869 1.00 55.94 156 TRP A O 1
#

Mean predicted aligned error: 3.56 Å

Sequence (156 aa):
MAYDLGNGTFGFYVFNQGLTSLGRWYTSGPYSLGPVAGRLVVADFTGDGKAEPALAHDDGDASMTIHRWTSTGTSFNRTTDYVGTGSFDLTNVGDRVAAGDVTGDGKADIVMAYDLGNGTFGYYTFNQGLTSLGRWYTSGPYHLGPVNGRLVLGNW

Foldseek 3Di:
DWADPVPQKIFDWDADVVPHTLGTQDIDDRHDCVQQALAKEWWFLPLPPGIWIWTWGFPPPQWIKIWTWDDPVNHTDTDDIATDDDGHHCVQQHLQKYWEPPVPPSGIKIWTWGHPVPQKTFIWIGRSNHHTPGTPDIDDRHHCPVVPNDDYDDYD